Protein AF-A0A914REQ4-F1 (afdb_monomer_lite)

Secondary structure (DSSP, 8-state):
-----PPEEETTEEES--------SSSSTT-S----TTGGG--SSS-----GGGEEEEEEES--TT-SEEEEEEEESSTTSPPEEEEEEEGGGHHHHHHH-

Structure (mmCIF, N/CA/C/O backbone):
data_AF-A0A914REQ4-F1
#
_entry.id   AF-A0A91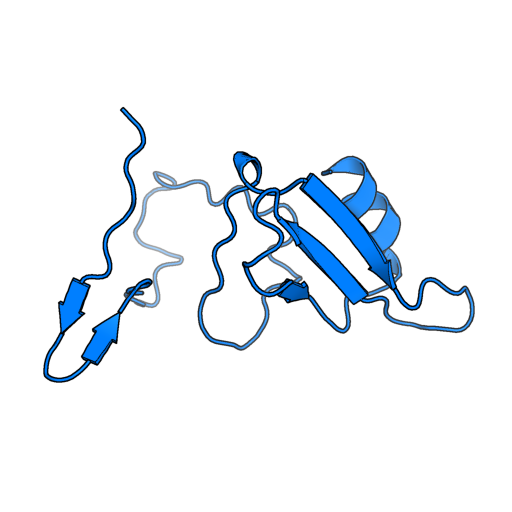4REQ4-F1
#
loop_
_atom_site.group_PDB
_atom_site.id
_atom_site.type_symbol
_atom_site.label_atom_id
_atom_site.label_alt_id
_atom_site.label_comp_id
_atom_site.label_asym_id
_atom_site.label_entity_id
_atom_site.label_seq_id
_atom_site.pdbx_PDB_ins_code
_atom_site.Cartn_x
_atom_site.Cartn_y
_atom_site.Cartn_z
_atom_site.occupancy
_atom_site.B_iso_or_equiv
_atom_site.auth_seq_id
_atom_site.auth_comp_id
_atom_site.auth_asym_id
_atom_site.auth_atom_id
_atom_site.pdbx_PDB_model_num
ATOM 1 N N . ILE A 1 1 ? -24.178 -4.647 5.046 1.00 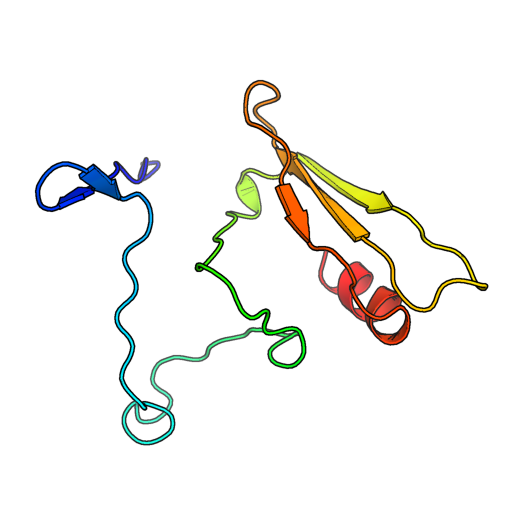40.47 1 ILE A N 1
ATOM 2 C CA . ILE A 1 1 ? -23.878 -5.004 6.449 1.00 40.47 1 ILE A CA 1
ATOM 3 C C . ILE A 1 1 ? -22.377 -5.120 6.439 1.00 40.47 1 ILE A C 1
ATOM 5 O O . ILE A 1 1 ? -21.887 -6.114 5.925 1.00 40.47 1 ILE A O 1
ATOM 9 N N . ASP A 1 2 ? -21.685 -4.042 6.796 1.00 41.72 2 ASP A N 1
ATOM 10 C CA . ASP A 1 2 ? -20.226 -4.047 6.813 1.00 41.72 2 ASP A CA 1
ATOM 11 C C . ASP A 1 2 ? -19.798 -5.036 7.894 1.00 41.72 2 ASP A C 1
ATOM 13 O O . ASP A 1 2 ? -20.132 -4.870 9.070 1.00 41.72 2 ASP A O 1
ATOM 17 N N . GLU A 1 3 ? -19.158 -6.127 7.479 1.00 53.62 3 GLU A N 1
ATOM 18 C CA . GLU A 1 3 ? -18.496 -7.049 8.392 1.00 53.62 3 GLU A CA 1
ATOM 19 C C . GLU A 1 3 ? -17.272 -6.332 8.950 1.00 53.62 3 GLU A C 1
ATOM 21 O O . GLU A 1 3 ? -16.158 -6.463 8.455 1.00 53.62 3 GLU A O 1
ATOM 26 N N . GLU A 1 4 ? -17.488 -5.528 9.986 1.00 55.09 4 GLU A N 1
ATOM 27 C CA . GLU A 1 4 ? -16.410 -5.001 10.805 1.00 55.09 4 GLU A CA 1
ATOM 28 C C . GLU A 1 4 ? -15.716 -6.215 11.445 1.00 55.09 4 GLU A C 1
ATOM 30 O O . GLU A 1 4 ? -16.199 -6.807 12.418 1.00 55.09 4 GLU A O 1
ATOM 35 N N . THR A 1 5 ? -14.636 -6.685 10.811 1.00 60.44 5 THR A N 1
ATOM 36 C CA . THR A 1 5 ? -13.907 -7.880 11.239 1.00 60.44 5 THR A CA 1
ATOM 37 C C . THR A 1 5 ? -13.316 -7.615 12.614 1.00 60.44 5 THR A C 1
ATOM 39 O O . THR A 1 5 ? -12.307 -6.927 12.766 1.00 60.44 5 THR A O 1
ATOM 42 N N . ASN A 1 6 ? -13.986 -8.128 13.641 1.00 76.69 6 ASN A N 1
ATOM 43 C CA . ASN A 1 6 ? -13.584 -7.935 15.022 1.00 76.69 6 ASN A CA 1
ATOM 44 C C . ASN A 1 6 ? -12.388 -8.846 15.356 1.00 76.69 6 ASN A C 1
ATOM 46 O O . ASN A 1 6 ? -12.429 -10.037 15.038 1.00 76.69 6 ASN A O 1
ATOM 50 N N . PRO A 1 7 ? -11.347 -8.337 16.042 1.00 77.31 7 PRO A N 1
ATOM 51 C CA . PRO A 1 7 ? -10.187 -9.143 16.402 1.00 77.31 7 PRO A CA 1
ATOM 52 C C . PRO A 1 7 ? -10.561 -10.285 17.352 1.00 77.31 7 PRO A C 1
ATOM 54 O O . PRO A 1 7 ? -11.270 -10.094 18.346 1.00 77.31 7 PRO A O 1
ATOM 57 N N . VAL A 1 8 ? -10.007 -11.468 17.096 1.00 83.62 8 VAL A N 1
ATOM 58 C CA . VAL A 1 8 ? -10.238 -12.684 17.882 1.00 83.62 8 VAL A CA 1
ATOM 59 C C . VAL A 1 8 ? -9.281 -12.738 19.074 1.00 83.62 8 VAL A C 1
ATOM 61 O O . VAL A 1 8 ? -8.094 -12.422 18.974 1.00 83.62 8 VAL A O 1
ATOM 64 N N . LEU A 1 9 ? -9.780 -13.160 20.237 1.00 84.31 9 LEU A N 1
ATOM 65 C CA . LEU A 1 9 ? -8.940 -13.444 21.402 1.00 84.31 9 LEU A CA 1
ATOM 66 C C . LEU A 1 9 ? -8.332 -14.842 21.288 1.00 84.31 9 LEU A C 1
ATOM 68 O O . LEU A 1 9 ? -9.058 -15.831 21.235 1.00 84.31 9 LEU A O 1
ATOM 72 N N . TRP A 1 10 ? -7.003 -14.930 21.335 1.00 78.44 10 TRP A N 1
ATOM 73 C CA . TRP A 1 10 ? -6.289 -16.202 21.414 1.00 78.44 10 TRP A CA 1
ATOM 74 C C . TRP A 1 10 ? -5.250 -16.156 22.538 1.00 78.44 10 TRP A C 1
ATOM 76 O O . TRP A 1 10 ? -4.309 -15.356 22.541 1.00 78.44 10 TRP A O 1
ATOM 86 N N . GLY A 1 11 ? -5.438 -16.999 23.555 1.00 83.69 11 GLY A N 1
ATOM 87 C CA . GLY A 1 11 ? -4.646 -16.937 24.783 1.00 83.69 11 GLY A CA 1
ATOM 88 C C . GLY A 1 11 ? -4.778 -15.575 25.481 1.00 83.69 11 GLY A C 1
ATOM 89 O O . GLY A 1 11 ? -5.870 -15.179 25.876 1.00 83.69 11 GLY A O 1
ATOM 90 N N . LYS A 1 12 ? -3.656 -14.859 25.654 1.00 85.44 12 LYS A N 1
ATOM 91 C CA . LYS A 1 12 ? -3.603 -13.538 26.321 1.00 85.44 12 LYS A CA 1
ATOM 92 C C . LYS A 1 12 ? -3.567 -12.345 25.354 1.00 85.44 12 LYS A C 1
ATOM 94 O O . LYS A 1 12 ? -3.374 -11.219 25.807 1.00 85.44 12 LYS A O 1
ATOM 99 N N . ARG A 1 13 ? -3.669 -12.564 24.039 1.00 80.88 13 ARG A N 1
ATOM 100 C CA . ARG A 1 13 ? -3.535 -11.502 23.026 1.00 80.88 13 ARG A CA 1
ATOM 101 C C . ARG A 1 13 ? -4.752 -11.468 22.101 1.00 80.88 13 ARG A C 1
ATOM 103 O O . ARG A 1 13 ? -5.406 -12.488 21.890 1.00 80.88 13 ARG A O 1
ATOM 110 N N . LYS A 1 14 ? -5.046 -10.278 21.571 1.00 82.19 14 LYS A N 1
ATOM 111 C CA . LYS A 1 14 ? -5.997 -10.090 20.469 1.00 82.19 14 LYS A CA 1
ATOM 112 C C . LYS A 1 14 ? -5.246 -10.253 19.147 1.00 82.19 14 LYS A C 1
ATOM 114 O O . LYS A 1 14 ? -4.149 -9.712 19.024 1.00 82.19 14 LYS A O 1
ATOM 119 N N . TYR A 1 15 ? -5.834 -10.961 18.195 1.00 74.38 15 TYR A N 1
ATOM 120 C CA . TYR A 1 15 ? -5.290 -11.190 16.861 1.00 74.38 15 TYR A CA 1
ATOM 121 C C . TYR A 1 15 ? -6.310 -10.717 15.829 1.00 74.38 15 TYR A C 1
ATOM 123 O O . TYR A 1 15 ? -7.464 -11.138 15.874 1.00 74.38 15 TYR A O 1
ATOM 131 N N . GLN A 1 16 ? -5.885 -9.821 14.940 1.00 73.56 16 GLN A N 1
ATOM 132 C CA . GLN A 1 16 ? -6.691 -9.390 13.796 1.00 73.56 16 GLN A CA 1
ATOM 133 C C . GLN A 1 16 ? -6.611 -10.435 12.679 1.00 73.56 16 GLN A C 1
ATOM 135 O O . GLN A 1 16 ? -7.632 -10.841 12.141 1.00 73.56 16 GLN A O 1
ATOM 140 N N . ASP A 1 17 ? -5.400 -10.939 12.433 1.00 69.81 17 ASP A N 1
ATOM 141 C CA . ASP A 1 17 ? -5.111 -11.914 11.391 1.00 69.81 17 ASP A CA 1
ATOM 142 C C . ASP A 1 17 ? -4.618 -13.226 12.011 1.00 69.81 17 ASP A C 1
ATOM 144 O O . ASP A 1 17 ? -3.726 -13.240 12.868 1.00 69.81 17 ASP A O 1
ATOM 148 N N . ILE A 1 18 ? -5.203 -14.344 11.577 1.00 69.31 18 ILE A N 1
ATOM 149 C CA . ILE A 1 18 ? -4.796 -15.699 11.960 1.00 69.31 18 ILE A CA 1
ATOM 150 C C . ILE A 1 18 ? -4.486 -16.462 10.676 1.00 69.31 18 ILE A C 1
ATOM 152 O O . ILE A 1 18 ? -5.363 -16.652 9.838 1.00 69.31 18 ILE A O 1
ATOM 156 N N . GLN A 1 19 ? -3.244 -16.923 10.531 1.00 63.06 19 GLN A N 1
ATOM 157 C CA . GLN A 1 19 ? -2.807 -17.701 9.376 1.00 63.06 19 GLN A CA 1
ATOM 158 C C . GLN A 1 19 ? -2.492 -19.138 9.790 1.00 63.06 19 GLN A C 1
ATOM 160 O O . GLN A 1 19 ? -1.753 -19.377 10.746 1.00 63.06 19 GLN A O 1
ATOM 165 N N . PHE A 1 20 ? -3.012 -20.093 9.026 1.00 61.38 20 PHE A N 1
ATOM 166 C CA . PHE A 1 20 ? -2.615 -21.494 9.096 1.00 61.38 20 PHE A CA 1
ATOM 167 C C . PHE A 1 20 ? -1.760 -21.803 7.874 1.00 61.38 20 PHE A C 1
ATOM 169 O O . PHE A 1 20 ? -2.189 -21.572 6.746 1.00 61.38 20 PHE A O 1
ATOM 176 N N . TYR A 1 21 ? -0.551 -22.313 8.090 1.00 52.53 21 TYR A N 1
ATOM 177 C CA . TYR A 1 21 ? 0.282 -22.830 7.014 1.00 52.53 21 TYR A CA 1
ATOM 178 C C . TYR A 1 21 ? 0.314 -24.359 7.103 1.00 52.53 21 TYR A C 1
ATOM 180 O O . TYR A 1 21 ? 0.515 -24.954 8.158 1.00 52.53 21 TYR A O 1
ATOM 188 N N . THR A 1 22 ? 0.097 -25.012 5.976 1.00 46.53 22 THR A N 1
ATOM 189 C CA . THR A 1 22 ? 0.604 -26.354 5.680 1.00 46.53 22 THR A CA 1
ATOM 190 C C . THR A 1 22 ? 1.313 -26.217 4.341 1.00 46.53 22 THR A C 1
ATOM 192 O O . THR A 1 22 ? 1.039 -25.273 3.602 1.00 46.53 22 THR A O 1
ATOM 195 N N . GLU A 1 23 ? 2.244 -27.115 4.036 1.00 50.38 23 GLU A N 1
ATOM 196 C CA . GLU A 1 23 ? 2.904 -27.236 2.732 1.00 50.38 23 GLU A CA 1
ATOM 197 C C . GLU A 1 23 ? 1.868 -27.622 1.641 1.00 50.38 23 GLU A C 1
ATOM 199 O O . GLU A 1 23 ? 1.876 -28.713 1.078 1.00 50.38 23 GLU A O 1
ATOM 204 N N . VAL A 1 24 ? 0.881 -26.755 1.389 1.00 49.75 24 VAL A N 1
ATOM 205 C CA . VAL A 1 24 ? -0.244 -26.976 0.474 1.00 49.75 24 VAL A CA 1
ATOM 206 C C . VAL A 1 24 ? 0.029 -26.222 -0.813 1.00 49.75 24 VAL A C 1
ATOM 208 O O . VAL A 1 24 ? -0.539 -25.174 -1.084 1.00 49.75 24 VAL A O 1
ATOM 211 N N . VAL A 1 25 ? 0.900 -26.795 -1.632 1.00 48.22 25 VAL A N 1
ATOM 212 C CA . VAL A 1 25 ? 0.907 -26.513 -3.077 1.00 48.22 25 VAL A CA 1
ATOM 213 C C . VAL A 1 25 ? 0.313 -27.705 -3.849 1.00 48.22 25 VAL A C 1
ATOM 215 O O . VAL A 1 25 ? 0.105 -27.633 -5.050 1.00 48.22 25 VAL A O 1
ATOM 218 N N . ARG A 1 26 ? -0.016 -28.824 -3.175 1.00 44.94 26 ARG A N 1
ATOM 219 C CA . ARG A 1 26 ? -0.454 -30.070 -3.839 1.00 44.94 26 ARG A CA 1
ATOM 220 C C . ARG A 1 26 ? -1.857 -30.591 -3.500 1.00 44.94 26 ARG A C 1
ATOM 222 O O . ARG A 1 26 ? -2.244 -31.584 -4.101 1.00 44.94 26 ARG A O 1
ATOM 229 N N . GLN A 1 27 ? -2.614 -30.005 -2.564 1.00 44.97 27 GLN A N 1
ATOM 230 C CA . GLN A 1 27 ? -3.849 -30.645 -2.052 1.00 44.97 27 GLN A CA 1
ATOM 231 C C . GLN A 1 27 ? -5.175 -29.880 -2.235 1.00 44.97 27 GLN A C 1
ATOM 233 O O . GLN A 1 27 ? -6.206 -30.417 -1.846 1.00 44.97 27 GLN A O 1
ATOM 238 N N . THR A 1 28 ? -5.218 -28.687 -2.839 1.00 49.59 28 THR A N 1
ATOM 239 C CA . THR A 1 28 ? -6.481 -27.915 -2.954 1.00 49.59 28 THR A CA 1
ATOM 240 C C . THR A 1 28 ? -7.252 -28.081 -4.265 1.00 49.59 28 THR A C 1
ATOM 242 O O . THR A 1 28 ? -8.275 -27.423 -4.411 1.00 49.59 28 THR A O 1
ATOM 245 N N . ASN A 1 29 ? -6.844 -28.963 -5.191 1.00 51.69 29 ASN A N 1
ATOM 246 C CA . ASN A 1 29 ? -7.553 -29.197 -6.467 1.00 51.69 29 ASN A CA 1
ATOM 247 C C . ASN A 1 29 ? -7.983 -27.894 -7.178 1.00 51.69 29 ASN A C 1
ATOM 249 O O . ASN A 1 29 ? -9.109 -27.814 -7.656 1.00 51.69 29 ASN A O 1
ATOM 253 N N . GLU A 1 30 ? -7.130 -26.860 -7.176 1.00 53.00 30 GLU A N 1
ATOM 254 C CA . GLU A 1 30 ? -7.412 -25.575 -7.848 1.00 53.00 30 GLU A CA 1
ATOM 255 C C . GLU A 1 30 ? -8.684 -24.857 -7.337 1.00 53.00 30 GLU A C 1
ATOM 257 O O . GLU A 1 30 ? -9.165 -23.917 -7.952 1.00 53.00 30 GLU A O 1
ATOM 262 N N . ALA A 1 31 ? -9.239 -25.253 -6.183 1.00 48.94 31 ALA A N 1
ATOM 263 C CA . ALA A 1 31 ? -10.477 -24.672 -5.653 1.00 48.94 31 ALA A CA 1
ATOM 264 C C . ALA A 1 31 ? -10.302 -23.252 -5.080 1.00 48.94 31 ALA A C 1
ATOM 266 O O . ALA A 1 31 ? -11.287 -22.602 -4.735 1.00 48.94 31 ALA A O 1
ATOM 267 N N . PHE A 1 32 ? -9.058 -22.788 -4.953 1.00 49.47 32 PHE A N 1
ATOM 268 C CA . PHE A 1 32 ? -8.711 -21.448 -4.497 1.00 49.47 32 PHE A CA 1
ATOM 269 C C . PHE A 1 32 ? -7.695 -20.855 -5.468 1.00 49.47 32 PHE A C 1
ATOM 271 O O . PHE A 1 32 ? -6.506 -21.172 -5.385 1.00 49.47 32 PHE A O 1
ATOM 278 N N . ASP A 1 33 ? -8.171 -20.000 -6.371 1.00 47.84 33 ASP A N 1
ATOM 279 C CA . ASP A 1 33 ? -7.303 -19.111 -7.132 1.00 47.84 33 ASP A CA 1
ATOM 280 C C . ASP A 1 33 ? -6.842 -17.991 -6.204 1.00 47.84 33 ASP A C 1
ATOM 282 O O . ASP A 1 33 ? -7.609 -17.121 -5.785 1.00 47.84 33 ASP A O 1
ATOM 286 N N . PHE A 1 34 ? -5.562 -18.027 -5.849 1.00 50.09 34 PHE A N 1
ATOM 287 C CA . PHE A 1 34 ? -4.892 -16.830 -5.378 1.00 50.09 34 PHE A CA 1
ATOM 288 C C . PHE A 1 34 ? -4.534 -16.024 -6.623 1.00 50.09 34 PHE A C 1
ATOM 290 O O . PHE A 1 34 ? -3.425 -16.159 -7.142 1.00 50.09 34 PHE A O 1
ATOM 297 N N . ASP A 1 35 ? -5.467 -15.187 -7.084 1.00 47.06 35 ASP A N 1
ATOM 298 C CA . ASP A 1 35 ? -5.201 -14.096 -8.030 1.00 47.06 35 ASP A CA 1
ATOM 299 C C . ASP A 1 35 ? -4.299 -13.060 -7.343 1.00 47.06 35 ASP A C 1
ATOM 301 O O . ASP A 1 35 ? -4.686 -11.938 -7.022 1.00 47.06 35 ASP A O 1
ATOM 305 N N . SER A 1 36 ? -3.069 -13.463 -7.034 1.00 53.97 36 SER A N 1
ATOM 306 C CA . SER A 1 36 ? -2.008 -12.547 -6.670 1.00 53.97 36 SER A CA 1
ATOM 307 C C . SER A 1 36 ? -1.224 -12.264 -7.947 1.00 53.97 36 SER A C 1
ATOM 309 O O . SER A 1 36 ? -0.367 -13.074 -8.320 1.00 53.97 36 SER A O 1
ATOM 311 N N . PRO A 1 37 ? -1.461 -11.121 -8.624 1.00 51.69 37 PRO A N 1
ATOM 312 C CA . PRO A 1 37 ? -0.687 -10.732 -9.806 1.00 51.69 37 PRO A CA 1
ATOM 313 C C . PRO A 1 37 ? 0.817 -10.599 -9.511 1.00 51.69 37 PRO A C 1
ATOM 315 O O . PRO A 1 37 ? 1.631 -10.502 -10.426 1.00 51.69 37 PRO A O 1
ATOM 318 N N . PHE A 1 38 ? 1.200 -10.632 -8.231 1.00 59.03 38 PHE A N 1
ATOM 319 C CA . PHE A 1 38 ? 2.554 -10.433 -7.750 1.00 59.03 38 PHE A CA 1
ATOM 320 C C . PHE A 1 38 ? 3.020 -11.533 -6.786 1.00 59.03 38 PHE A C 1
ATOM 322 O O . PHE A 1 38 ? 3.700 -11.236 -5.806 1.00 59.03 38 PHE A O 1
ATOM 329 N N . ASN A 1 39 ? 2.715 -12.805 -7.064 1.00 57.59 39 ASN A N 1
ATOM 330 C CA . ASN A 1 39 ? 3.253 -13.932 -6.281 1.00 57.59 39 ASN A CA 1
ATOM 331 C C . ASN A 1 39 ? 4.793 -13.879 -6.123 1.00 57.59 39 ASN A C 1
ATOM 333 O O . ASN A 1 39 ? 5.326 -14.285 -5.093 1.00 57.59 39 ASN A O 1
ATOM 337 N N . GLU A 1 40 ? 5.513 -13.313 -7.100 1.00 53.22 40 GLU A N 1
ATOM 338 C CA . GLU A 1 40 ? 6.971 -13.104 -7.045 1.00 53.22 40 GLU A CA 1
ATOM 339 C C . GLU A 1 40 ? 7.415 -11.977 -6.093 1.00 53.22 40 GLU A C 1
ATOM 341 O O . GLU A 1 40 ? 8.575 -11.936 -5.689 1.00 53.22 40 GLU A O 1
ATOM 346 N N . LEU A 1 41 ? 6.506 -11.075 -5.704 1.00 56.81 41 LEU A N 1
ATOM 347 C CA . LEU A 1 41 ? 6.742 -10.046 -4.683 1.00 56.81 41 LEU A CA 1
ATOM 348 C C . LEU A 1 41 ? 6.431 -10.547 -3.266 1.00 56.81 41 LEU A C 1
ATOM 350 O O . LEU A 1 41 ? 6.407 -9.743 -2.331 1.00 56.81 41 LEU A O 1
ATOM 354 N N . GLY A 1 42 ? 6.192 -11.853 -3.094 1.00 55.62 42 GLY A N 1
ATOM 355 C CA . GLY A 1 42 ? 5.984 -12.473 -1.791 1.00 55.62 42 GLY A CA 1
ATOM 356 C C . GLY A 1 42 ? 7.072 -12.045 -0.807 1.00 55.62 42 GLY A C 1
ATOM 357 O O . GLY A 1 42 ? 8.249 -12.368 -0.971 1.00 55.62 42 GLY A O 1
ATOM 358 N N . PHE A 1 43 ? 6.688 -11.277 0.212 1.00 54.78 43 PHE A N 1
ATOM 359 C CA . PHE A 1 43 ? 7.622 -10.796 1.220 1.00 54.78 43 PHE A CA 1
ATOM 360 C C . PHE A 1 43 ? 7.736 -11.811 2.359 1.00 54.78 43 PHE A C 1
ATOM 362 O O . PHE A 1 43 ? 6.754 -12.421 2.783 1.00 54.78 43 PHE A O 1
ATOM 369 N N . PHE A 1 44 ? 8.942 -11.970 2.905 1.00 49.59 44 PHE A N 1
ATOM 370 C CA . PHE A 1 44 ? 9.127 -12.685 4.164 1.00 49.59 44 PHE A CA 1
ATOM 371 C C . PHE A 1 44 ? 8.664 -11.783 5.314 1.00 49.59 44 PHE A C 1
ATOM 373 O O . PHE A 1 44 ? 9.380 -10.869 5.721 1.00 49.59 44 PHE A O 1
ATOM 380 N N . GLY A 1 45 ? 7.464 -12.017 5.841 1.00 58.03 45 GLY A N 1
ATOM 381 C CA . GLY A 1 45 ? 6.953 -11.284 6.996 1.00 58.03 45 GLY A CA 1
ATOM 382 C C . GLY A 1 45 ? 5.562 -11.744 7.439 1.00 58.03 45 GLY A C 1
ATOM 383 O O . GLY A 1 45 ? 4.993 -12.649 6.830 1.00 58.03 45 GLY A O 1
ATOM 384 N N . PRO A 1 46 ? 5.030 -11.174 8.536 1.00 65.50 46 PRO A N 1
ATOM 385 C CA . PRO A 1 46 ? 3.665 -11.455 8.969 1.00 65.50 46 PRO A CA 1
ATOM 386 C C . PRO A 1 46 ? 2.680 -11.084 7.853 1.00 65.50 46 PRO A C 1
ATOM 388 O O . PRO A 1 46 ? 2.919 -10.084 7.173 1.00 65.50 46 PRO A O 1
ATOM 391 N N . PRO A 1 47 ? 1.589 -11.849 7.665 1.00 66.75 47 PRO A N 1
ATOM 392 C CA . PRO A 1 47 ? 0.591 -11.527 6.658 1.00 66.75 47 PRO A CA 1
ATOM 393 C C . PRO A 1 47 ? 0.080 -10.112 6.900 1.00 66.75 47 PRO A C 1
ATOM 395 O O . PRO A 1 47 ? -0.118 -9.687 8.040 1.00 66.75 47 PRO A O 1
ATOM 398 N N . PHE A 1 48 ? -0.096 -9.382 5.812 1.00 71.44 48 PHE A N 1
ATOM 399 C CA . PHE A 1 48 ? -0.550 -8.011 5.856 1.00 71.44 48 PHE A CA 1
ATOM 400 C C . PHE A 1 48 ? -1.677 -7.852 4.846 1.00 71.44 48 PHE A C 1
ATOM 402 O O . PHE A 1 48 ? -1.466 -8.007 3.644 1.00 71.44 48 PHE A O 1
ATOM 409 N N . VAL A 1 49 ? -2.880 -7.603 5.361 1.00 78.31 49 VAL A N 1
ATOM 410 C CA . VAL A 1 49 ? -4.112 -7.544 4.575 1.00 78.31 49 VAL A CA 1
ATOM 411 C C . VAL A 1 49 ? -4.596 -6.097 4.528 1.00 78.31 49 VAL A C 1
ATOM 413 O O . VAL A 1 49 ? -4.752 -5.443 5.560 1.00 78.31 49 VAL A O 1
ATOM 416 N N . ILE A 1 50 ? -4.817 -5.593 3.314 1.00 82.06 50 ILE A N 1
ATOM 417 C CA . ILE A 1 50 ? -5.467 -4.307 3.056 1.00 82.06 50 ILE A CA 1
ATOM 418 C C . ILE A 1 50 ? -6.728 -4.567 2.241 1.00 82.06 50 ILE A C 1
ATOM 420 O O . ILE A 1 50 ? -6.664 -5.209 1.195 1.00 82.06 50 ILE A O 1
ATOM 424 N N . THR A 1 51 ? -7.844 -3.990 2.677 1.00 84.38 51 THR A N 1
ATOM 425 C CA . THR A 1 51 ? -9.057 -3.870 1.865 1.00 84.38 51 THR A CA 1
ATOM 426 C C . THR A 1 51 ? -8.929 -2.647 0.957 1.00 84.38 51 THR A C 1
ATOM 428 O O . THR A 1 51 ? -8.796 -1.527 1.451 1.00 84.38 51 THR A O 1
ATOM 431 N N . LEU A 1 52 ? -8.967 -2.836 -0.366 1.00 85.62 52 LEU A N 1
ATOM 432 C CA . LEU A 1 52 ? -8.808 -1.731 -1.325 1.00 85.62 52 LEU A CA 1
ATOM 433 C C . LEU A 1 52 ? -9.916 -0.675 -1.213 1.00 85.62 52 LEU A C 1
ATOM 435 O O . LEU A 1 52 ? -9.638 0.509 -1.373 1.00 85.62 52 LEU A O 1
ATOM 439 N N . ASP A 1 53 ? -11.132 -1.070 -0.830 1.00 89.31 53 ASP A N 1
ATOM 440 C CA . ASP A 1 53 ? -12.251 -0.142 -0.618 1.00 89.31 53 ASP A CA 1
ATOM 441 C C . ASP A 1 53 ? -12.003 0.871 0.517 1.00 89.31 53 ASP A C 1
ATOM 443 O O . ASP A 1 53 ? -12.643 1.925 0.559 1.00 89.31 53 ASP A O 1
ATOM 447 N N . GLU A 1 54 ? -11.068 0.591 1.430 1.00 90.88 54 GLU A N 1
ATOM 448 C CA . GLU A 1 54 ? -10.687 1.477 2.539 1.00 90.88 54 GLU A CA 1
ATOM 449 C C . GLU A 1 54 ? -9.543 2.438 2.178 1.00 90.88 54 GLU A C 1
ATOM 451 O O . GLU A 1 54 ? -9.215 3.338 2.961 1.00 90.88 54 GLU A O 1
ATOM 456 N N . VAL A 1 55 ? -8.911 2.250 1.018 1.00 93.06 55 VAL A N 1
ATOM 457 C CA . VAL A 1 55 ? -7.808 3.086 0.536 1.00 93.06 55 VAL A CA 1
ATOM 458 C C . VAL A 1 55 ? -8.380 4.352 -0.107 1.00 93.06 55 VAL A C 1
ATOM 460 O O . VAL A 1 55 ? -9.316 4.296 -0.900 1.00 93.06 55 VAL A O 1
ATOM 463 N N . GLU A 1 56 ? -7.833 5.511 0.259 1.00 95.50 56 GLU A N 1
ATOM 464 C CA . GLU A 1 56 ? -8.149 6.798 -0.374 1.00 95.50 56 GLU A CA 1
ATOM 465 C C . GLU A 1 56 ? -7.276 6.997 -1.619 1.00 95.50 56 GLU A C 1
ATOM 467 O O . GLU A 1 56 ? -7.783 7.239 -2.710 1.00 95.50 56 GLU A O 1
ATOM 472 N N . PHE A 1 57 ? -5.954 6.873 -1.465 1.00 93.38 57 PHE A N 1
ATOM 473 C CA . PHE A 1 57 ? -5.004 6.881 -2.575 1.00 93.38 57 PHE A CA 1
ATOM 474 C C . PHE A 1 57 ? -3.700 6.165 -2.206 1.00 93.38 57 PHE A C 1
ATOM 476 O O . PHE A 1 57 ? -3.377 5.949 -1.034 1.00 93.38 57 PHE A O 1
ATOM 483 N N . VAL A 1 58 ? -2.927 5.824 -3.237 1.00 95.12 58 VAL A N 1
ATOM 484 C CA . VAL A 1 58 ? -1.601 5.213 -3.119 1.00 95.12 58 VAL A CA 1
ATOM 485 C C . VAL A 1 58 ? -0.535 6.220 -3.539 1.00 95.12 58 VAL A C 1
ATOM 487 O O . VAL A 1 58 ? -0.656 6.876 -4.573 1.00 95.12 58 VAL A O 1
ATOM 490 N N . HIS A 1 59 ? 0.523 6.351 -2.741 1.00 95.38 59 HIS A N 1
ATOM 491 C CA . HIS A 1 59 ? 1.669 7.204 -3.035 1.00 95.38 59 HIS A CA 1
ATOM 492 C C . HIS A 1 59 ? 2.913 6.358 -3.327 1.00 95.38 59 HIS A C 1
ATOM 494 O O . HIS A 1 59 ? 3.307 5.522 -2.517 1.00 95.38 59 HIS A O 1
ATOM 500 N N . PHE A 1 60 ? 3.543 6.590 -4.480 1.00 95.62 60 PHE A N 1
ATOM 501 C CA . PHE A 1 60 ? 4.810 5.957 -4.835 1.00 95.62 60 PHE A CA 1
ATOM 502 C C . PHE A 1 60 ? 5.983 6.838 -4.411 1.00 95.62 60 PHE A C 1
ATOM 504 O O . PHE A 1 60 ? 6.158 7.946 -4.920 1.00 95.62 60 PHE A O 1
ATOM 511 N N . GLU A 1 61 ? 6.820 6.321 -3.522 1.00 95.38 61 GLU A N 1
ATOM 512 C CA . GLU A 1 61 ? 8.024 6.992 -3.050 1.00 95.38 61 GLU A CA 1
ATOM 513 C C . GLU A 1 61 ? 9.270 6.429 -3.732 1.00 95.38 61 GLU A C 1
ATOM 515 O O . GLU A 1 61 ? 9.322 5.276 -4.162 1.00 95.38 61 GLU A O 1
ATOM 520 N N . ARG A 1 62 ? 10.326 7.249 -3.793 1.00 93.81 62 ARG A N 1
ATOM 521 C CA . ARG A 1 62 ? 11.640 6.857 -4.335 1.00 93.81 62 ARG A CA 1
ATOM 522 C C . ARG A 1 62 ? 11.593 6.387 -5.798 1.00 93.81 62 ARG A C 1
ATOM 524 O O . ARG A 1 62 ? 12.472 5.656 -6.245 1.00 93.81 62 ARG A O 1
ATOM 531 N N . VAL A 1 63 ? 10.609 6.849 -6.568 1.00 94.25 63 VAL A N 1
ATOM 532 C CA . VAL A 1 63 ? 10.543 6.604 -8.013 1.00 94.25 63 VAL A CA 1
ATOM 533 C C . VAL A 1 63 ? 11.601 7.460 -8.708 1.00 94.25 63 VAL A C 1
ATOM 535 O O . VAL A 1 63 ? 11.451 8.671 -8.856 1.00 94.25 63 VAL A O 1
ATOM 538 N N . SER A 1 64 ? 12.703 6.830 -9.108 1.00 93.50 64 SER A N 1
ATOM 539 C CA . SER A 1 64 ? 13.820 7.484 -9.791 1.00 93.50 64 SER A CA 1
ATOM 540 C C . SER A 1 64 ? 14.543 6.496 -10.699 1.00 93.50 64 SER A C 1
ATOM 542 O O . SER A 1 64 ? 14.759 5.350 -10.318 1.00 93.50 64 SER A O 1
ATOM 544 N N . PHE A 1 65 ? 15.000 6.957 -11.867 1.00 88.56 65 PHE A N 1
ATOM 545 C CA . PHE A 1 65 ? 15.761 6.140 -12.825 1.00 88.56 65 PHE A CA 1
ATOM 546 C C . PHE A 1 65 ? 17.096 5.610 -12.279 1.00 88.56 65 PHE A C 1
ATOM 548 O O . PHE A 1 65 ? 17.660 4.671 -12.831 1.00 88.56 65 PHE A O 1
ATOM 555 N N . GLN A 1 66 ? 17.627 6.218 -11.216 1.00 93.50 66 GLN A N 1
ATOM 556 C CA . GLN A 1 66 ? 18.888 5.805 -10.591 1.00 93.50 66 GLN A CA 1
ATOM 557 C C . GLN A 1 66 ? 18.695 4.728 -9.517 1.00 93.50 66 GLN A C 1
ATOM 559 O O . GLN A 1 66 ? 19.663 4.082 -9.110 1.00 93.50 66 GLN A O 1
ATOM 564 N N . LEU A 1 67 ? 17.467 4.558 -9.024 1.00 92.25 67 LEU A N 1
ATOM 565 C CA . LEU A 1 67 ? 1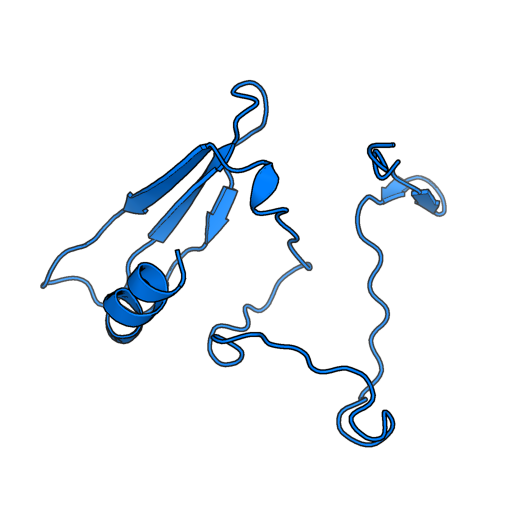7.152 3.620 -7.958 1.00 92.25 67 LEU A CA 1
ATOM 566 C C . LEU A 1 67 ? 16.688 2.296 -8.558 1.00 92.25 67 LEU A C 1
ATOM 568 O O . LEU A 1 67 ? 16.047 2.255 -9.600 1.00 92.25 67 LEU A O 1
ATOM 572 N N . LYS A 1 68 ? 17.043 1.194 -7.896 1.00 92.69 68 LYS A N 1
ATOM 573 C CA . LYS A 1 68 ? 16.621 -0.152 -8.313 1.00 92.69 68 LYS A CA 1
ATOM 574 C C . LYS A 1 68 ? 15.242 -0.519 -7.779 1.00 92.69 68 LYS A C 1
ATOM 576 O O . LYS A 1 68 ? 14.573 -1.360 -8.371 1.00 92.69 68 LYS A O 1
ATOM 581 N N . ASN A 1 69 ? 14.839 0.129 -6.687 1.00 91.88 69 ASN A N 1
ATOM 582 C CA . ASN A 1 69 ? 13.624 -0.171 -5.952 1.00 91.88 69 ASN A CA 1
ATOM 583 C C . ASN A 1 69 ? 12.863 1.122 -5.635 1.00 91.88 69 ASN A C 1
ATOM 585 O O . ASN A 1 69 ? 13.490 2.154 -5.384 1.00 91.88 69 ASN A O 1
ATOM 589 N N . PHE A 1 70 ? 11.540 1.031 -5.578 1.00 94.25 70 PHE A N 1
ATOM 590 C CA . PHE A 1 70 ? 10.643 2.078 -5.092 1.00 94.25 70 PHE A CA 1
ATOM 591 C C . PHE A 1 70 ? 9.863 1.584 -3.866 1.00 94.25 70 PHE A C 1
ATOM 593 O O . PHE A 1 70 ? 9.916 0.398 -3.527 1.00 94.25 70 PHE A O 1
ATOM 600 N N . ASP A 1 71 ? 9.177 2.497 -3.181 1.00 93.31 71 ASP A N 1
ATOM 601 C CA . ASP A 1 71 ? 8.236 2.153 -2.109 1.00 93.31 71 ASP A CA 1
ATOM 602 C C . ASP A 1 71 ? 6.819 2.563 -2.491 1.00 93.31 71 ASP A C 1
ATOM 604 O O . ASP A 1 71 ? 6.607 3.517 -3.239 1.00 93.31 71 ASP A O 1
ATOM 608 N N . MET A 1 72 ? 5.845 1.844 -1.952 1.00 92.56 72 MET A N 1
ATOM 609 C CA . MET A 1 72 ? 4.430 2.120 -2.135 1.00 92.56 72 MET A CA 1
ATOM 610 C C . MET A 1 72 ? 3.780 2.339 -0.774 1.00 92.56 72 MET A C 1
ATOM 612 O O . MET A 1 72 ? 3.922 1.511 0.126 1.00 92.56 72 MET A O 1
ATOM 616 N N . VAL A 1 73 ? 3.064 3.449 -0.628 1.00 93.62 73 VAL A N 1
ATOM 617 C CA . VAL A 1 73 ? 2.402 3.857 0.612 1.00 93.62 73 VAL A CA 1
ATOM 618 C C . VAL A 1 73 ? 0.900 3.915 0.384 1.00 93.62 73 VAL A C 1
ATOM 620 O O . VAL A 1 73 ? 0.433 4.637 -0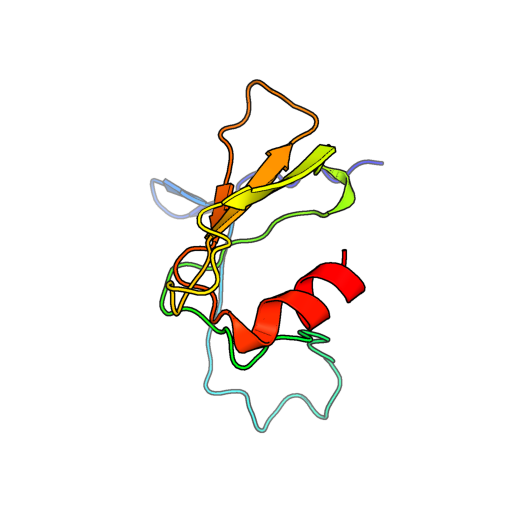.492 1.00 93.62 73 VAL A O 1
ATOM 623 N N . PHE A 1 74 ? 0.141 3.180 1.188 1.00 94.12 74 PHE A N 1
ATOM 624 C CA . PHE A 1 74 ? -1.317 3.220 1.206 1.00 94.12 74 PHE A CA 1
ATOM 625 C C . PHE A 1 74 ? -1.797 4.249 2.227 1.00 94.12 74 PHE A C 1
ATOM 627 O O . PHE A 1 74 ? -1.486 4.148 3.422 1.00 94.12 74 PHE A O 1
ATOM 634 N N . ILE A 1 75 ? -2.565 5.227 1.749 1.00 94.25 75 ILE A N 1
ATOM 635 C CA . ILE A 1 75 ? -3.254 6.216 2.571 1.00 94.25 75 ILE A CA 1
ATOM 636 C C . ILE A 1 75 ? -4.723 5.800 2.634 1.00 94.25 75 ILE A C 1
ATOM 638 O O . ILE A 1 75 ? -5.365 5.616 1.602 1.00 94.25 75 ILE A O 1
ATOM 642 N N . PHE A 1 76 ? -5.249 5.624 3.843 1.00 95.94 76 PHE A N 1
ATOM 643 C CA . PHE A 1 76 ? -6.631 5.196 4.060 1.00 95.94 76 PHE A CA 1
ATOM 644 C C . PHE A 1 76 ? -7.588 6.385 4.106 1.00 95.94 76 PHE A C 1
ATOM 646 O O . PHE A 1 76 ? -7.189 7.493 4.464 1.00 95.94 76 PHE A O 1
ATOM 653 N N . LYS A 1 77 ? -8.866 6.119 3.818 1.00 94.50 77 LYS A N 1
ATOM 654 C CA . LYS A 1 77 ? -9.965 7.091 3.961 1.00 94.50 77 LYS A CA 1
ATOM 655 C C . LYS A 1 77 ? -10.084 7.611 5.397 1.00 94.50 77 LYS A C 1
ATOM 657 O O . LYS A 1 77 ? -10.388 8.779 5.630 1.00 94.50 77 LYS A O 1
ATOM 662 N N . ASP A 1 78 ? -9.809 6.744 6.373 1.00 94.19 78 ASP A N 1
ATOM 663 C CA . ASP A 1 78 ? -9.638 7.131 7.771 1.00 94.19 78 ASP A CA 1
ATOM 664 C C . ASP A 1 78 ? -8.210 7.641 8.023 1.00 94.19 78 ASP A C 1
ATOM 666 O O . ASP A 1 78 ? -7.280 6.866 8.247 1.00 94.19 78 ASP A O 1
ATOM 670 N N . TYR A 1 79 ? -8.050 8.963 8.048 1.00 93.81 79 TYR A N 1
ATOM 671 C CA . TYR A 1 79 ? -6.767 9.627 8.304 1.00 93.81 79 TYR A CA 1
ATOM 672 C C . TYR A 1 79 ? -6.224 9.441 9.733 1.00 93.81 79 TYR A C 1
ATOM 674 O O . TYR A 1 79 ? -5.087 9.828 10.007 1.00 93.81 79 TYR A O 1
ATOM 682 N N . THR A 1 80 ? -7.001 8.873 10.662 1.00 94.75 80 THR A N 1
ATOM 683 C CA . THR A 1 80 ? -6.498 8.509 11.997 1.00 94.75 80 THR A CA 1
ATOM 684 C C . THR A 1 80 ? -5.764 7.168 11.990 1.00 94.75 80 THR A C 1
ATOM 686 O O . THR A 1 80 ? -4.903 6.919 12.844 1.00 94.75 80 THR A O 1
ATOM 689 N N . ARG A 1 81 ? -6.044 6.319 10.992 1.00 90.38 81 ARG A N 1
ATOM 690 C CA . ARG A 1 81 ? -5.335 5.064 10.761 1.00 90.38 81 ARG A CA 1
ATOM 691 C C . ARG A 1 81 ? -3.926 5.351 10.252 1.00 90.38 81 ARG A C 1
ATOM 693 O O . ARG A 1 81 ? -3.702 6.175 9.369 1.00 90.38 81 ARG A O 1
ATOM 700 N N . LYS A 1 82 ? -2.944 4.625 10.792 1.00 91.19 82 LYS A N 1
ATOM 701 C CA . LYS A 1 82 ? -1.561 4.716 10.309 1.00 91.19 82 LYS A CA 1
ATOM 702 C C . LYS A 1 82 ? -1.466 4.227 8.868 1.00 91.19 82 LYS A C 1
ATOM 704 O O . LYS A 1 82 ? -1.970 3.147 8.553 1.00 91.19 82 LYS A O 1
ATOM 709 N N . VAL A 1 83 ? -0.748 4.992 8.048 1.00 92.56 83 VAL A N 1
ATOM 710 C CA . VAL A 1 83 ? -0.369 4.592 6.691 1.00 92.56 83 VAL A CA 1
ATOM 711 C C . VAL A 1 83 ? 0.408 3.283 6.712 1.00 92.56 83 VAL A C 1
ATOM 713 O O . VAL A 1 83 ? 1.076 2.949 7.696 1.00 92.56 83 VAL A O 1
ATOM 716 N N . GLN A 1 84 ? 0.311 2.546 5.616 1.00 90.38 84 GLN A N 1
ATOM 717 C CA . GLN A 1 84 ? 0.970 1.256 5.471 1.00 90.38 84 GLN A CA 1
ATOM 718 C C . GLN A 1 84 ? 1.874 1.277 4.252 1.00 90.38 84 GLN A C 1
ATOM 720 O O . GLN A 1 84 ? 1.527 1.873 3.237 1.00 90.38 84 GLN A O 1
ATOM 725 N N . MET A 1 85 ? 3.046 0.659 4.370 1.00 87.25 85 MET A N 1
ATOM 726 C CA . MET A 1 85 ? 4.099 0.761 3.364 1.00 87.25 85 MET A CA 1
ATOM 727 C C . MET A 1 85 ? 4.558 -0.618 2.914 1.00 87.25 85 MET A C 1
ATOM 729 O O . MET A 1 85 ? 4.923 -1.456 3.739 1.00 87.25 85 MET A O 1
ATOM 733 N N . VAL A 1 86 ? 4.623 -0.807 1.601 1.00 87.44 86 VAL A N 1
ATOM 734 C CA . VAL A 1 86 ? 5.323 -1.922 0.964 1.00 87.44 86 VAL A CA 1
ATOM 735 C C . VAL A 1 86 ? 6.639 -1.379 0.432 1.00 87.44 86 VAL A C 1
ATOM 737 O O . VAL A 1 86 ? 6.658 -0.473 -0.402 1.00 87.44 86 VAL A O 1
ATOM 740 N N . GLN A 1 87 ? 7.741 -1.900 0.966 1.00 87.81 87 GLN A N 1
ATOM 741 C CA . GLN A 1 87 ? 9.071 -1.362 0.711 1.00 87.81 87 GLN A CA 1
ATOM 742 C C . GLN A 1 87 ? 9.895 -2.243 -0.224 1.00 87.81 87 GLN A C 1
ATOM 744 O O . GLN A 1 87 ? 9.701 -3.454 -0.279 1.00 87.81 87 GLN A O 1
ATOM 749 N N . GLN A 1 88 ? 10.891 -1.634 -0.872 1.00 89.06 88 GLN A N 1
ATOM 750 C CA . GLN A 1 88 ? 11.877 -2.317 -1.720 1.00 89.06 88 GLN A CA 1
ATOM 751 C C . GLN A 1 88 ? 11.252 -3.056 -2.919 1.00 89.06 88 GLN A C 1
ATOM 753 O O . GLN A 1 88 ? 11.750 -4.105 -3.326 1.00 89.06 88 GLN A O 1
ATOM 758 N N . ILE A 1 89 ? 10.190 -2.503 -3.512 1.00 88.81 89 ILE A N 1
ATOM 759 C CA . ILE A 1 89 ? 9.559 -3.081 -4.702 1.00 88.81 89 ILE A CA 1
ATOM 760 C C . ILE A 1 89 ? 10.489 -2.860 -5.906 1.00 88.81 89 ILE A C 1
ATOM 762 O O . ILE A 1 89 ? 10.918 -1.722 -6.122 1.00 88.81 89 ILE A O 1
ATOM 766 N N . PRO A 1 90 ? 10.817 -3.895 -6.702 1.00 91.00 90 PRO A N 1
ATOM 767 C CA . PRO A 1 90 ? 11.654 -3.742 -7.888 1.00 91.00 90 PRO A CA 1
ATOM 768 C C . PRO A 1 90 ? 11.073 -2.723 -8.875 1.00 91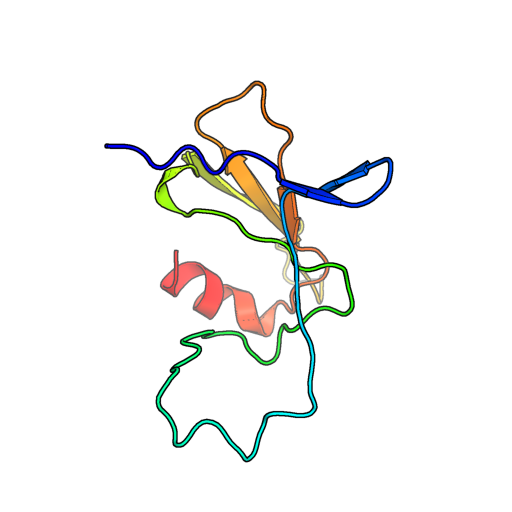.00 90 PRO A C 1
ATOM 770 O O . PRO A 1 90 ? 9.899 -2.794 -9.229 1.00 91.00 90 PRO A O 1
ATOM 773 N N . MET A 1 91 ? 11.906 -1.816 -9.393 1.00 91.06 91 MET A N 1
ATOM 774 C CA . MET A 1 91 ? 11.486 -0.815 -10.389 1.00 91.06 91 MET A CA 1
ATOM 775 C C . MET A 1 91 ? 10.925 -1.432 -11.675 1.00 91.06 91 MET A C 1
ATOM 777 O O . MET A 1 91 ? 10.118 -0.799 -12.349 1.00 91.06 91 MET A O 1
ATOM 781 N N . THR A 1 92 ? 11.305 -2.671 -12.000 1.00 89.50 92 THR A N 1
ATOM 782 C CA . THR A 1 92 ? 10.754 -3.433 -13.132 1.00 89.50 92 THR A CA 1
ATOM 783 C C . THR A 1 92 ? 9.260 -3.714 -12.997 1.00 89.50 92 THR A C 1
ATOM 785 O O . THR A 1 92 ? 8.601 -3.935 -14.004 1.00 89.50 92 THR A O 1
ATOM 788 N N . SER A 1 93 ? 8.721 -3.696 -11.775 1.00 87.50 93 SER A N 1
ATOM 789 C CA . SER A 1 93 ? 7.305 -3.958 -11.503 1.00 87.50 93 SER A CA 1
ATOM 790 C C . SER A 1 93 ? 6.459 -2.683 -11.459 1.00 87.50 93 SER A C 1
ATOM 792 O O . SER A 1 93 ? 5.250 -2.777 -11.279 1.00 87.50 93 SER A O 1
ATOM 794 N N . LEU A 1 94 ? 7.057 -1.494 -11.610 1.00 89.06 94 LEU A N 1
ATOM 795 C CA . LEU A 1 94 ? 6.359 -0.216 -11.431 1.00 89.06 94 LEU A CA 1
ATOM 796 C C . LEU A 1 94 ? 5.157 -0.057 -12.371 1.00 89.06 94 LEU A C 1
ATOM 798 O O . LEU A 1 94 ? 4.098 0.377 -11.926 1.00 89.06 94 LEU A O 1
ATOM 802 N N . ASP A 1 95 ? 5.313 -0.402 -13.650 1.00 89.25 95 ASP A N 1
ATOM 803 C CA . ASP A 1 95 ? 4.238 -0.251 -14.637 1.00 89.25 95 ASP A CA 1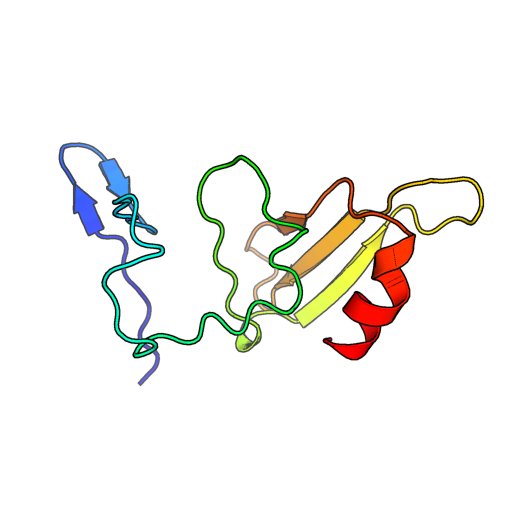
ATOM 804 C C . ASP A 1 95 ? 3.101 -1.249 -14.382 1.00 89.25 95 ASP A C 1
ATOM 806 O O . ASP A 1 95 ? 1.940 -0.851 -14.367 1.00 89.25 95 ASP A O 1
ATOM 810 N N . ASN A 1 96 ? 3.429 -2.497 -14.037 1.00 86.00 96 ASN A N 1
ATOM 811 C CA . ASN A 1 96 ? 2.434 -3.510 -13.673 1.00 86.00 96 ASN A CA 1
ATOM 812 C C . ASN A 1 96 ? 1.641 -3.108 -12.416 1.00 86.00 96 ASN A C 1
ATOM 814 O O . ASN A 1 96 ? 0.432 -3.299 -12.351 1.00 86.00 96 ASN A O 1
ATOM 818 N N . VAL A 1 97 ? 2.313 -2.540 -11.404 1.00 87.69 97 VAL A N 1
ATOM 819 C CA . VAL A 1 97 ? 1.654 -2.074 -10.169 1.00 87.69 97 VAL A CA 1
ATOM 820 C C . VAL A 1 97 ? 0.720 -0.896 -10.452 1.00 87.69 97 VAL A C 1
ATOM 822 O O . VAL A 1 97 ? -0.340 -0.807 -9.842 1.00 87.69 97 VAL A O 1
ATOM 825 N N . LYS A 1 98 ? 1.080 -0.008 -11.385 1.00 87.44 98 LYS A N 1
ATOM 826 C CA . LYS A 1 98 ? 0.208 1.093 -11.819 1.00 87.44 98 LYS A CA 1
ATOM 827 C C . LYS A 1 98 ? -0.990 0.634 -12.641 1.00 87.44 98 LYS A C 1
ATOM 829 O O . LYS A 1 98 ? -2.012 1.290 -12.573 1.00 87.44 98 LYS A O 1
ATOM 834 N N . GLU A 1 99 ? -0.849 -0.413 -13.450 1.00 88.00 99 GLU A N 1
ATOM 835 C CA . GLU A 1 99 ? -1.960 -0.968 -14.236 1.00 88.00 99 GLU A CA 1
ATOM 836 C C . GLU A 1 99 ? -2.987 -1.682 -13.350 1.00 88.00 99 GLU A C 1
ATOM 838 O O . GLU A 1 99 ? -4.175 -1.698 -13.658 1.00 88.00 99 GLU A O 1
ATOM 843 N N . TRP A 1 100 ? -2.524 -2.267 -12.245 1.00 85.50 100 TRP A N 1
ATOM 844 C CA . TRP A 1 100 ? -3.382 -2.948 -11.284 1.00 85.50 100 TRP A CA 1
ATOM 845 C C . TRP A 1 100 ? -4.210 -1.996 -10.399 1.00 85.50 100 TRP A C 1
ATOM 847 O O . TRP A 1 100 ? -5.314 -2.369 -10.001 1.00 85.50 100 TRP A O 1
ATOM 857 N N . LEU A 1 101 ? -3.680 -0.809 -10.077 1.00 82.88 101 LEU A N 1
ATOM 858 C CA . LEU A 1 101 ? -4.347 0.225 -9.264 1.00 82.88 101 LEU A CA 1
ATOM 859 C C . LEU A 1 101 ? -5.310 1.088 -10.088 1.00 82.88 101 LEU A C 1
ATOM 861 O O . LEU A 1 101 ? -6.401 1.386 -9.553 1.00 82.88 101 LEU A O 1
#

Organism: Parascaris equorum (NCBI:txid6256)

pLDDT: mean 76.18, std 17.93, range [40.47, 95.94]

Radius of gyration: 16.58 Å; chains: 1; bounding box: 43×40×41 Å

Foldseek 3Di:
DPCPQAFDDDDPDTHSDDDDDDPPPPPPPPPDDPPPVPPVLDDPDDDDDDDPVQFPDKDKAPPDPVDQFIKIWTCGPPNVDDIDIDTRHGPVCVVVVVVVD

InterPro domains:
  IPR011993 PH-like domain superfamily [G3DSA:2.30.29.30] (36-101)
  IPR013719 Histone chaperone RTT106/FACT complex subunit SPT16-like, middle domain [PF08512] (44-101)
  IPR013719 Histone chaperone RTT106/FACT complex subunit SPT16-like, middle domain [SM01287] (19-101)
  IPR040258 FACT complex subunit Spt16 [PTHR13980] (46-101)

Sequence (101 aa):
IDEETNPVLWGKRKYQDIQFYTEVVRQTNEAFDFDSPFNELGFFGPPFVITLDEVEFVHFERVSFQLKNFDMVFIFKDYTRKVQMVQQIPMTSLDNVKEWL